Protein AF-A0A848VGX5-F1 (afdb_monomer)

Sequence (150 aa):
AAVNGGETFKSIANQVQDKMTAAGYEPVHAKHPGEVLGHRAIKTPRLPFQARLRGFDAVSLGWFKLKDGLAGRGLGRQSPLWNTQEASDHRAHDGLWLVEPHAGRGPVGAKWEEILVIENAKARWLDDMPPHVRQWSQISSGAEYRPAYE

pLDDT: mean 83.38, std 14.14, range [45.25, 97.44]

Secondary structure (DSSP, 8-state):
-TGGGT-BHHHHHHHHHHHHHHTT-B-GGGGSTT--SEEE-------SS--EETTEEHHHHHHHHHHHHHHHTT-SSS-SEESSSGGG-SB--SEEEEE--EEEETTEEEE--EEEEEETTEEEES-SS-HHHHHHHHHHTTPPP-----

Foldseek 3Di:
DCLLVQAFLLVVQVVVQVVLVVVVWHFCCCVDVQSAQKFFDDDDDPDPDFDDDPNHGPVVVVVLVVQLVCLVVVRHPQHRGRHNDPSRRGRDDAGKMWRWTKIDDPPDIDIDIFIWGADPSDIDTPDPCPPVNVQVVCVVVVHDRDPPDD

Nearest PDB structures (foldseek):
  4gwq-assembly1_G  TM=3.945E-01  e=3.876E+00  Saccharomyces cerevisiae S288C
  5sva-assembly1_M  TM=3.623E-01  e=3.876E+00  Saccharomyces cerevisiae
  2l4v-assembly1_A  TM=2.509E-01  e=4.398E+00  Ananas comosus

Solvent-accessible surface area (backbone atoms only — not comparable to full-atom values): 8544 Å² total; per-residue (Å²): 110,60,56,60,72,60,43,27,36,16,59,53,38,46,54,50,41,50,52,34,45,76,72,71,27,44,52,48,25,65,74,44,95,78,28,39,40,23,35,53,67,72,92,74,81,91,61,100,67,86,60,66,52,99,89,37,55,42,67,57,54,51,50,51,52,51,44,34,56,25,22,62,67,74,59,62,63,79,34,56,53,28,16,72,47,76,51,17,66,41,59,65,64,67,45,48,28,41,41,34,55,30,39,28,54,90,98,45,73,52,73,56,76,46,50,37,40,27,54,92,54,38,65,45,64,74,61,96,67,46,72,68,55,50,51,49,54,42,39,75,73,72,44,76,92,66,83,84,80,128

Radius of gyration: 16.8 Å; Cα contacts (8 Å, |Δi|>4): 231; chains: 1; bounding box: 47×29×42 Å

Mean predicted aligned error: 8.13 Å

Structure (mmCIF, N/CA/C/O backbone):
data_AF-A0A848VGX5-F1
#
_entry.id   AF-A0A848VGX5-F1
#
loop_
_atom_site.group_PDB
_atom_site.id
_atom_site.type_symbol
_atom_site.label_atom_id
_atom_site.label_alt_id
_atom_site.label_comp_id
_atom_site.label_asym_id
_atom_site.label_entity_id
_atom_site.label_seq_id
_atom_site.pdbx_PDB_ins_code
_atom_site.Cartn_x
_atom_site.Cartn_y
_atom_site.Cartn_z
_atom_site.occupancy
_atom_site.B_iso_or_equiv
_atom_site.auth_seq_id
_atom_site.auth_comp_id
_atom_site.auth_asym_id
_atom_site.auth_atom_id
_atom_site.pdbx_PDB_model_num
ATOM 1 N N . ALA A 1 1 ? -6.513 -8.115 -5.902 1.00 84.12 1 ALA A N 1
ATOM 2 C CA . ALA A 1 1 ? -7.370 -8.061 -7.110 1.00 84.12 1 ALA A CA 1
ATOM 3 C C . ALA A 1 1 ? -6.827 -7.085 -8.158 1.00 84.12 1 ALA A C 1
ATOM 5 O O . ALA A 1 1 ? -6.408 -7.558 -9.202 1.00 84.12 1 ALA A O 1
ATOM 6 N N . ALA A 1 2 ? -6.747 -5.779 -7.871 1.00 93.88 2 ALA A N 1
ATOM 7 C CA . ALA A 1 2 ? -6.336 -4.747 -8.837 1.00 93.88 2 ALA A CA 1
ATOM 8 C C . ALA A 1 2 ? -4.959 -4.986 -9.493 1.00 93.88 2 ALA A C 1
ATOM 10 O O . ALA A 1 2 ? -4.827 -4.947 -10.714 1.00 93.88 2 ALA A O 1
ATOM 11 N N . VAL A 1 3 ? -3.955 -5.382 -8.696 1.00 94.56 3 VAL A N 1
ATOM 12 C CA . VAL A 1 3 ? -2.637 -5.795 -9.219 1.00 94.56 3 VAL A CA 1
ATOM 13 C C . VAL A 1 3 ? -2.763 -6.921 -10.256 1.00 94.56 3 VAL A C 1
ATOM 15 O O . VAL A 1 3 ? -2.182 -6.843 -11.333 1.00 94.56 3 VAL A O 1
ATOM 18 N N . ASN A 1 4 ? -3.587 -7.936 -9.977 1.00 95.62 4 ASN A N 1
ATOM 19 C CA . ASN A 1 4 ? -3.821 -9.064 -10.890 1.00 95.62 4 ASN A CA 1
ATOM 20 C C . ASN A 1 4 ? -4.643 -8.678 -12.127 1.00 95.62 4 ASN A C 1
ATOM 22 O O . ASN A 1 4 ? -4.556 -9.377 -13.137 1.00 95.62 4 ASN A O 1
ATOM 26 N N . GLY A 1 5 ? -5.416 -7.590 -12.044 1.00 95.19 5 GLY A N 1
ATOM 27 C CA . GLY A 1 5 ? -6.088 -6.940 -13.171 1.00 95.19 5 GLY A CA 1
ATOM 28 C C . GLY A 1 5 ? -5.137 -6.124 -14.052 1.00 95.19 5 GLY A C 1
ATOM 29 O O . GLY A 1 5 ? -5.515 -5.700 -15.141 1.00 95.19 5 GLY A O 1
ATOM 30 N N . GLY A 1 6 ? -3.882 -5.950 -13.625 1.00 93.94 6 GLY A N 1
ATOM 31 C CA . GLY A 1 6 ? -2.852 -5.265 -14.394 1.00 93.94 6 GLY A CA 1
ATOM 32 C C . GLY A 1 6 ? -2.919 -3.741 -14.312 1.00 93.94 6 GLY A C 1
ATOM 33 O O . GLY A 1 6 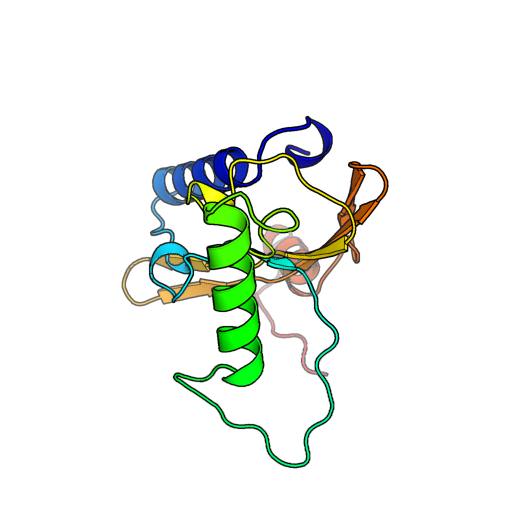? -2.367 -3.060 -15.174 1.00 93.94 6 GLY A O 1
ATOM 34 N N . GLU A 1 7 ? -3.587 -3.209 -13.297 1.00 95.81 7 GLU A N 1
ATOM 35 C CA . GLU A 1 7 ? -3.605 -1.777 -13.018 1.00 95.81 7 GLU A CA 1
ATOM 36 C C . GLU A 1 7 ? -2.213 -1.274 -12.599 1.00 95.81 7 GLU A C 1
ATOM 38 O O . GLU A 1 7 ? -1.382 -2.037 -12.091 1.00 95.81 7 GLU A O 1
ATOM 43 N N . THR A 1 8 ? -1.937 0.014 -12.828 1.00 95.88 8 THR A N 1
ATOM 44 C CA . THR A 1 8 ? -0.681 0.632 -12.382 1.00 95.88 8 THR A CA 1
ATOM 45 C C . THR A 1 8 ? -0.708 0.891 -10.881 1.00 95.88 8 THR A C 1
ATOM 47 O O . THR A 1 8 ? -1.776 1.081 -10.293 1.00 95.88 8 THR A O 1
ATOM 50 N N . PHE A 1 9 ? 0.460 0.922 -10.239 1.00 95.25 9 PHE A N 1
ATOM 51 C CA . PHE A 1 9 ? 0.539 1.233 -8.811 1.00 95.25 9 PHE A CA 1
ATOM 52 C C . PHE A 1 9 ? -0.071 2.594 -8.483 1.00 95.25 9 PHE A C 1
ATOM 54 O O . PHE A 1 9 ? -0.861 2.685 -7.543 1.00 95.25 9 PHE A O 1
ATOM 61 N N . LYS A 1 10 ? 0.192 3.608 -9.312 1.00 95.38 10 LYS A N 1
ATOM 62 C CA . LYS A 1 10 ? -0.446 4.924 -9.213 1.00 95.38 10 LYS A CA 1
ATOM 63 C C . LYS A 1 10 ? -1.974 4.848 -9.242 1.00 95.38 10 LYS A C 1
ATOM 65 O O . LYS A 1 10 ? -2.620 5.403 -8.355 1.00 95.38 10 LYS A O 1
ATOM 70 N N . SER A 1 11 ? -2.561 4.130 -10.207 1.00 97.00 11 SER A N 1
ATOM 71 C CA . SER A 1 11 ? -4.022 3.960 -10.297 1.00 97.00 11 SER A CA 1
ATOM 72 C C . SER A 1 11 ? -4.602 3.326 -9.032 1.00 97.00 11 SER A C 1
ATOM 74 O O . SER A 1 11 ? -5.592 3.811 -8.483 1.00 97.00 11 SER A O 1
ATOM 76 N N . ILE A 1 12 ? -3.959 2.270 -8.528 1.00 96.50 12 ILE A N 1
ATOM 77 C CA . ILE A 1 12 ? -4.425 1.588 -7.318 1.00 96.50 12 ILE A CA 1
ATOM 78 C C . ILE A 1 12 ? -4.294 2.507 -6.099 1.00 96.50 12 ILE A C 1
ATOM 80 O O . ILE A 1 12 ? -5.190 2.533 -5.258 1.00 96.50 12 ILE A O 1
ATOM 84 N N . ALA A 1 13 ? -3.210 3.282 -6.008 1.00 95.50 13 ALA A N 1
ATOM 85 C CA . ALA A 1 13 ? -3.010 4.226 -4.916 1.00 95.50 13 ALA A CA 1
ATOM 86 C C . ALA A 1 13 ? -4.093 5.311 -4.892 1.00 95.50 13 ALA A C 1
ATOM 88 O O . ALA A 1 13 ? -4.682 5.549 -3.838 1.00 95.50 13 ALA A O 1
ATOM 89 N N . ASN A 1 14 ? -4.427 5.883 -6.053 1.00 96.25 14 ASN A N 1
ATOM 90 C CA . ASN A 1 14 ? -5.536 6.832 -6.181 1.00 96.25 14 ASN A CA 1
ATOM 91 C C . ASN A 1 14 ? -6.857 6.208 -5.710 1.00 96.25 14 ASN A C 1
ATOM 93 O O . ASN A 1 14 ? -7.529 6.767 -4.852 1.00 96.25 14 ASN A O 1
ATOM 97 N N . GLN A 1 15 ? -7.180 4.993 -6.162 1.00 96.62 15 GLN A N 1
ATOM 98 C CA . GLN A 1 15 ? -8.411 4.313 -5.745 1.00 96.62 15 GLN A CA 1
ATOM 99 C C . GLN A 1 15 ? -8.479 4.039 -4.239 1.00 96.62 15 GLN A C 1
ATOM 101 O O . GLN A 1 15 ? -9.566 4.043 -3.658 1.00 96.62 15 GLN A O 1
ATOM 106 N N . VAL A 1 16 ? -7.346 3.756 -3.592 1.00 95.31 16 VAL A N 1
ATOM 107 C CA . VAL A 1 16 ? -7.294 3.593 -2.134 1.00 95.31 16 VAL A CA 1
ATOM 108 C C . VAL A 1 16 ? -7.578 4.924 -1.438 1.00 95.31 16 VAL A C 1
ATOM 110 O O . VAL A 1 16 ? -8.396 4.947 -0.517 1.00 95.31 16 VAL A O 1
ATOM 113 N N . GLN A 1 17 ? -6.973 6.026 -1.891 1.00 95.25 17 GLN A N 1
ATOM 114 C CA . GLN A 1 17 ? -7.240 7.361 -1.345 1.00 95.25 17 GLN A CA 1
ATOM 115 C C . GLN A 1 17 ? -8.703 7.781 -1.539 1.00 95.25 17 GLN A C 1
ATOM 117 O O . GLN A 1 17 ? -9.329 8.266 -0.593 1.00 95.25 17 GLN A O 1
ATOM 122 N N . ASP A 1 18 ? -9.277 7.514 -2.713 1.00 96.25 18 ASP A N 1
ATOM 123 C CA . ASP A 1 18 ? -10.682 7.796 -3.016 1.00 96.25 18 ASP A CA 1
ATOM 124 C C . ASP A 1 18 ? -11.617 7.018 -2.086 1.00 96.25 18 ASP A C 1
ATOM 126 O O . ASP A 1 18 ? -12.544 7.585 -1.509 1.00 96.25 18 ASP A O 1
ATOM 130 N N . LYS A 1 19 ? -11.346 5.723 -1.867 1.00 96.19 19 LYS A N 1
ATOM 131 C CA . LYS A 1 19 ? -12.127 4.885 -0.942 1.00 96.19 19 LYS A CA 1
ATOM 132 C C . LYS A 1 19 ? -12.017 5.354 0.506 1.00 96.19 19 LYS A C 1
ATOM 134 O O . LYS A 1 19 ? -13.024 5.355 1.210 1.00 96.19 19 LYS A O 1
ATOM 139 N N . MET A 1 20 ? -10.827 5.759 0.956 1.00 95.19 20 MET A N 1
ATOM 140 C CA . MET A 1 20 ? -10.648 6.330 2.297 1.00 95.19 20 MET A CA 1
ATOM 141 C C . MET A 1 20 ? -11.461 7.614 2.461 1.00 95.19 20 MET A C 1
ATOM 143 O O . MET A 1 20 ? -12.206 7.750 3.431 1.00 95.19 20 MET A O 1
ATOM 147 N N . THR A 1 21 ? -11.369 8.509 1.478 1.00 96.38 21 THR A N 1
ATOM 148 C CA . THR A 1 21 ? -12.061 9.802 1.482 1.00 96.38 21 THR A CA 1
ATOM 149 C C . THR A 1 21 ? -13.575 9.614 1.460 1.00 96.38 21 THR A C 1
ATOM 151 O O . THR A 1 21 ? -14.283 10.210 2.270 1.00 96.38 21 THR A O 1
ATOM 154 N N . ALA A 1 22 ? -14.081 8.722 0.604 1.00 97.44 22 ALA A N 1
ATOM 155 C CA . ALA A 1 22 ? -15.499 8.378 0.531 1.00 97.44 22 ALA A CA 1
ATOM 156 C C . ALA A 1 22 ? -16.035 7.773 1.842 1.00 97.44 22 ALA A C 1
ATOM 158 O O . ALA A 1 22 ? -17.200 7.964 2.181 1.00 97.44 22 ALA A O 1
ATOM 159 N N . ALA A 1 23 ? -15.184 7.082 2.606 1.00 95.75 23 ALA A N 1
ATOM 160 C CA . ALA A 1 23 ? -15.511 6.557 3.930 1.00 95.75 23 ALA A CA 1
ATOM 161 C C . ALA A 1 23 ? -15.354 7.595 5.067 1.00 95.75 23 ALA A C 1
ATOM 163 O O . ALA A 1 23 ? -15.571 7.263 6.233 1.00 95.75 23 ALA A O 1
ATOM 164 N N . GLY A 1 24 ? -15.000 8.847 4.752 1.00 96.31 24 GLY A N 1
ATOM 165 C CA . GLY A 1 24 ? -14.851 9.934 5.723 1.00 96.31 24 GLY A CA 1
ATOM 166 C C . GLY A 1 24 ? -13.515 9.938 6.472 1.00 96.31 24 GLY A C 1
ATOM 167 O O . GLY A 1 24 ? -13.431 10.511 7.561 1.00 96.31 24 GLY A O 1
ATOM 168 N N . TYR A 1 25 ? -12.486 9.297 5.913 1.00 96.19 25 TYR A N 1
ATOM 169 C CA . TYR A 1 25 ? -11.131 9.271 6.459 1.00 96.19 25 TYR A CA 1
ATOM 170 C C . TYR A 1 25 ? -10.167 10.093 5.607 1.00 96.19 25 TYR A C 1
ATOM 172 O O . TYR A 1 25 ? -10.295 10.182 4.390 1.00 96.19 25 TYR A O 1
ATOM 180 N N . GLU A 1 26 ? -9.148 10.648 6.253 1.00 94.62 26 GLU A N 1
ATOM 181 C CA . GLU A 1 26 ? -8.032 11.300 5.580 1.00 94.62 26 GLU A CA 1
ATOM 182 C C . GLU A 1 26 ? -6.948 10.268 5.206 1.00 94.62 26 GLU A C 1
ATOM 184 O O . GLU A 1 26 ? -6.518 9.511 6.084 1.00 94.62 26 GLU A O 1
ATOM 189 N N . PRO A 1 27 ? -6.449 10.228 3.956 1.00 93.00 27 PRO A N 1
ATOM 190 C CA . PRO A 1 27 ? -5.340 9.359 3.557 1.00 93.00 27 PRO A CA 1
ATOM 191 C C . PRO A 1 27 ? -3.998 9.897 4.081 1.00 93.00 27 PRO A C 1
ATOM 193 O O . PRO A 1 27 ? -3.225 10.540 3.374 1.00 93.00 27 PRO A O 1
ATOM 196 N N . VAL A 1 28 ? -3.704 9.636 5.355 1.00 89.44 28 VAL A N 1
ATOM 197 C CA . VAL A 1 28 ? -2.531 10.196 6.056 1.00 89.44 28 VAL A CA 1
ATOM 198 C C . VAL A 1 28 ? -1.201 9.736 5.451 1.00 89.44 28 VAL A C 1
ATOM 200 O O . VAL A 1 28 ? -0.214 10.464 5.541 1.00 89.44 28 VAL A O 1
ATOM 203 N N . HIS A 1 29 ? -1.165 8.586 4.776 1.00 80.50 29 HIS A N 1
ATOM 204 C CA . HIS A 1 29 ? 0.033 8.080 4.093 1.00 80.50 29 HIS A CA 1
ATOM 205 C C . HIS A 1 29 ? 0.590 9.083 3.067 1.00 80.50 29 HIS A C 1
ATOM 207 O O . HIS A 1 29 ? 1.806 9.194 2.916 1.00 80.50 29 HIS A O 1
ATOM 213 N N . ALA A 1 30 ? -0.270 9.915 2.465 1.00 77.31 30 ALA A N 1
ATOM 214 C CA . ALA A 1 30 ? 0.123 10.997 1.560 1.00 77.31 30 ALA A CA 1
ATOM 215 C C . ALA A 1 30 ? 0.884 12.152 2.247 1.00 77.31 30 ALA A C 1
ATOM 217 O O . ALA A 1 30 ? 1.461 13.001 1.582 1.00 77.31 30 ALA A O 1
ATOM 218 N N . LYS A 1 31 ? 0.914 12.214 3.583 1.00 78.56 31 LYS A N 1
ATOM 219 C CA . LYS A 1 31 ? 1.655 13.243 4.337 1.00 78.56 31 LYS A CA 1
ATOM 220 C C . LYS A 1 31 ? 3.065 12.795 4.729 1.00 78.56 31 LYS A C 1
ATOM 222 O O . LYS A 1 31 ? 3.866 13.612 5.190 1.00 78.56 31 LYS A O 1
ATOM 227 N N . HIS A 1 32 ? 3.379 11.508 4.583 1.00 65.88 32 HIS A N 1
ATOM 228 C CA . HIS A 1 32 ? 4.695 10.971 4.909 1.00 65.88 32 HIS A CA 1
ATOM 229 C C . HIS A 1 32 ? 5.708 11.258 3.790 1.00 65.88 32 HIS A C 1
ATOM 231 O O . HIS A 1 32 ? 5.333 11.355 2.621 1.00 65.88 32 HIS A O 1
ATOM 237 N N . PRO A 1 33 ? 7.013 11.371 4.105 1.00 62.75 33 PRO A N 1
ATOM 238 C CA . PRO A 1 33 ? 8.040 11.480 3.074 1.00 62.75 33 PRO A CA 1
ATOM 239 C C . PRO A 1 33 ? 7.952 10.309 2.081 1.00 62.75 33 PRO A C 1
ATOM 241 O O . PRO A 1 33 ? 8.209 9.170 2.459 1.00 62.75 33 PRO A O 1
ATOM 244 N N . GLY A 1 34 ? 7.618 10.600 0.821 1.00 60.75 34 GLY A N 1
ATOM 245 C CA . GLY A 1 34 ? 7.452 9.594 -0.237 1.00 60.75 34 GLY A CA 1
ATOM 246 C C . GLY A 1 34 ? 6.016 9.105 -0.461 1.00 60.75 34 GLY A C 1
ATOM 247 O O . GLY A 1 34 ? 5.824 8.269 -1.337 1.00 60.75 34 GLY A O 1
ATOM 248 N N . GLU A 1 35 ? 5.030 9.620 0.287 1.00 75.00 35 GLU A N 1
ATOM 249 C CA . GLU A 1 35 ? 3.586 9.374 0.082 1.00 75.00 35 GLU A CA 1
ATOM 250 C C . GLU A 1 35 ? 3.216 7.881 -0.001 1.00 75.00 35 GLU A C 1
ATOM 252 O O . GLU A 1 35 ? 2.391 7.454 -0.807 1.00 75.00 35 GLU A O 1
ATOM 257 N N . VAL A 1 36 ? 3.909 7.070 0.796 1.00 81.06 36 VAL A N 1
ATOM 258 C CA . VAL A 1 36 ? 4.068 5.634 0.566 1.00 81.06 36 VAL A CA 1
ATOM 259 C C . VAL A 1 36 ? 2.807 4.877 0.987 1.00 81.06 36 VAL A C 1
ATOM 261 O O . VAL A 1 36 ? 2.553 4.705 2.174 1.00 81.06 36 VAL A O 1
ATOM 264 N N . LEU A 1 37 ? 2.031 4.396 0.011 1.00 91.06 37 LEU A N 1
ATOM 265 C CA . LEU A 1 37 ? 1.016 3.358 0.230 1.00 91.06 37 LEU A CA 1
ATOM 266 C C . LEU A 1 37 ? 1.678 1.987 0.433 1.00 91.06 37 LEU A C 1
ATOM 268 O O . LEU A 1 37 ? 1.139 1.123 1.117 1.00 91.06 37 LEU A O 1
ATOM 272 N N . GLY A 1 38 ? 2.842 1.778 -0.176 1.00 91.50 38 GLY A N 1
ATOM 273 C CA . GLY A 1 38 ? 3.683 0.619 0.074 1.00 91.50 38 GLY A CA 1
ATOM 274 C C . GLY A 1 38 ? 5.061 0.755 -0.559 1.00 91.50 38 GLY A C 1
ATOM 275 O O . GLY A 1 38 ? 5.311 1.644 -1.371 1.00 91.50 38 GLY A O 1
ATOM 276 N N . HIS A 1 39 ? 5.980 -0.134 -0.210 1.00 92.06 39 HIS A N 1
ATOM 277 C CA . HIS A 1 39 ? 7.318 -0.127 -0.791 1.00 92.06 39 HIS A CA 1
ATOM 278 C C . HIS A 1 39 ? 7.885 -1.531 -0.938 1.00 92.06 39 HIS A C 1
ATOM 280 O O . HIS A 1 39 ? 7.501 -2.477 -0.250 1.00 92.06 39 HIS A O 1
ATOM 286 N N . ARG A 1 40 ? 8.854 -1.680 -1.839 1.00 90.62 40 ARG A N 1
ATOM 287 C CA . ARG A 1 40 ? 9.543 -2.955 -2.018 1.00 90.62 40 ARG A CA 1
ATOM 288 C C . ARG A 1 40 ? 10.375 -3.287 -0.778 1.00 90.62 40 ARG A C 1
ATOM 290 O O . ARG A 1 40 ? 11.130 -2.446 -0.281 1.00 90.62 40 ARG A O 1
ATOM 297 N N . ALA A 1 41 ? 10.300 -4.535 -0.325 1.00 88.12 41 ALA A N 1
ATOM 298 C CA . ALA A 1 41 ? 11.207 -5.063 0.681 1.00 88.12 41 ALA A CA 1
ATOM 299 C C . ALA A 1 41 ? 12.623 -5.124 0.103 1.00 88.12 41 ALA A C 1
ATOM 301 O O . ALA A 1 41 ? 12.856 -5.674 -0.980 1.00 88.12 41 ALA A O 1
ATOM 302 N N . ILE A 1 42 ? 13.584 -4.574 0.838 1.00 80.75 42 ILE A N 1
ATOM 303 C CA . ILE A 1 42 ? 14.996 -4.616 0.473 1.00 80.75 42 ILE A CA 1
ATOM 304 C C . ILE A 1 42 ? 15.797 -5.225 1.613 1.00 80.75 42 ILE A C 1
ATOM 306 O O . ILE A 1 42 ? 15.546 -4.963 2.787 1.00 80.75 42 ILE A O 1
ATOM 310 N N . LYS A 1 43 ? 16.799 -6.029 1.262 1.00 75.06 43 LYS A N 1
ATOM 311 C CA . LYS A 1 43 ? 17.794 -6.472 2.231 1.00 75.06 43 LYS A CA 1
ATOM 312 C C . LYS A 1 43 ? 18.764 -5.321 2.464 1.00 75.06 43 LYS A C 1
ATOM 314 O O . LYS A 1 43 ? 19.506 -4.951 1.556 1.00 75.06 43 LYS A O 1
ATOM 319 N N . THR A 1 44 ? 18.754 -4.761 3.664 1.00 68.31 44 THR A N 1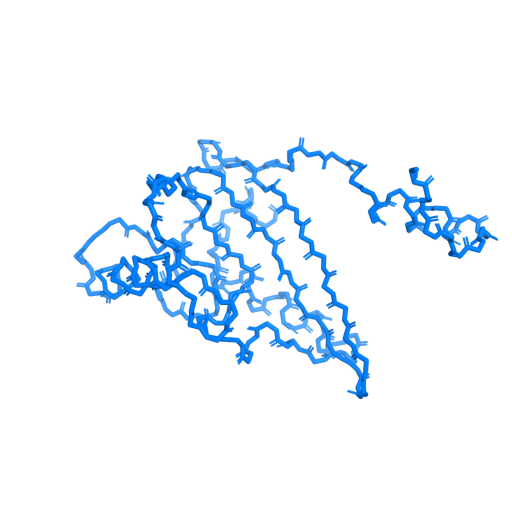
ATOM 320 C CA . THR A 1 44 ? 19.725 -3.745 4.065 1.00 68.31 44 THR A CA 1
ATOM 321 C C . THR A 1 44 ? 21.009 -4.414 4.573 1.00 68.31 44 THR A C 1
ATOM 323 O O . THR A 1 44 ? 20.961 -5.508 5.151 1.00 68.31 44 THR A O 1
ATOM 326 N N . PRO A 1 45 ? 22.188 -3.816 4.333 1.00 70.06 45 PRO A N 1
ATOM 327 C CA . PRO A 1 45 ? 23.424 -4.291 4.941 1.00 70.06 45 PRO A CA 1
ATOM 328 C C . PRO A 1 45 ? 23.370 -4.103 6.465 1.00 70.0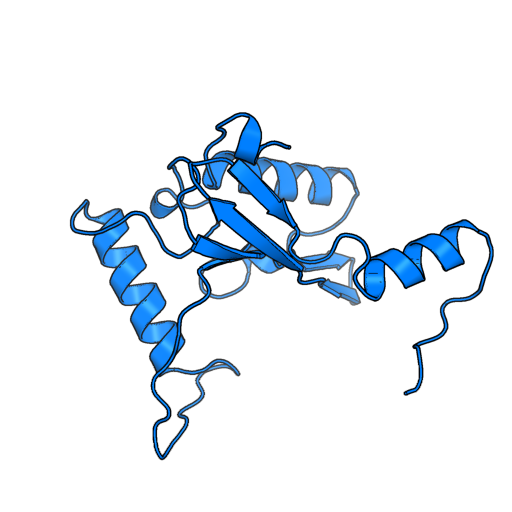6 45 PRO A C 1
ATOM 330 O O . PRO A 1 45 ? 22.879 -3.089 6.960 1.00 70.06 45 PRO A O 1
ATOM 333 N N . ARG A 1 46 ? 23.903 -5.068 7.225 1.00 69.31 46 ARG A N 1
ATOM 334 C CA . ARG A 1 46 ? 24.082 -4.930 8.680 1.00 69.31 46 ARG A CA 1
ATOM 335 C C . ARG A 1 46 ? 25.295 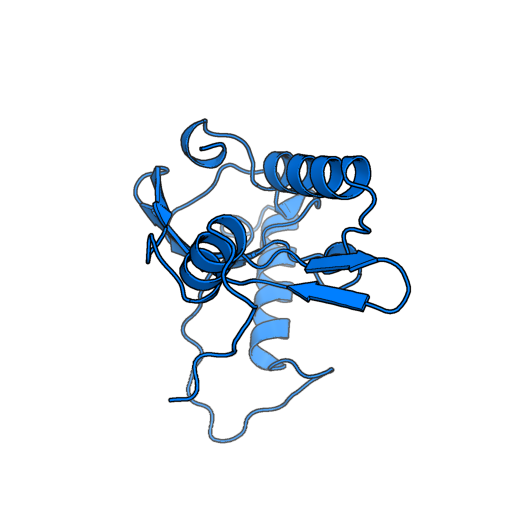-4.043 8.952 1.00 69.31 46 ARG A C 1
ATOM 337 O O . ARG A 1 46 ? 26.417 -4.532 9.017 1.00 69.31 46 ARG A O 1
ATOM 344 N N . LEU A 1 47 ? 25.063 -2.739 9.052 1.00 70.75 47 LEU A N 1
ATOM 345 C CA . LEU A 1 47 ? 26.098 -1.765 9.391 1.00 70.75 47 LEU A CA 1
ATOM 346 C C . LEU A 1 47 ? 26.329 -1.723 10.914 1.00 70.75 47 LEU A C 1
ATOM 348 O O . LEU A 1 47 ? 25.380 -1.931 11.671 1.00 70.75 47 LEU A O 1
ATOM 352 N N . PRO A 1 48 ? 27.558 -1.422 11.381 1.00 70.50 48 PRO A N 1
ATOM 353 C CA . PRO A 1 48 ? 27.877 -1.331 12.811 1.00 70.50 48 PRO A CA 1
ATOM 354 C C . PRO A 1 48 ? 27.202 -0.137 13.509 1.00 70.50 48 PRO A C 1
ATOM 356 O O . PRO A 1 48 ? 27.193 -0.062 14.733 1.00 70.50 48 PRO A O 1
ATOM 359 N N . PHE A 1 49 ? 26.624 0.788 12.739 1.00 67.25 49 PHE A N 1
ATOM 360 C CA . PHE A 1 49 ? 25.861 1.928 13.227 1.00 67.25 49 PHE A CA 1
ATOM 361 C C . PHE A 1 49 ? 24.616 2.137 12.356 1.00 67.25 49 PHE A C 1
ATOM 363 O O . PHE A 1 49 ? 24.699 2.076 11.128 1.00 67.25 49 PHE A O 1
ATOM 370 N N . GLN A 1 50 ? 23.470 2.403 12.987 1.00 60.84 50 GLN A N 1
ATOM 371 C CA . GLN A 1 50 ? 22.201 2.692 12.314 1.00 60.84 50 GLN A CA 1
ATOM 372 C C . GLN A 1 50 ? 21.836 4.165 12.513 1.00 60.84 50 GLN A C 1
ATOM 374 O O . GLN A 1 50 ? 21.252 4.546 13.528 1.00 60.84 50 GLN A O 1
ATOM 379 N N . ALA A 1 51 ? 22.182 5.009 11.542 1.00 61.66 51 ALA A N 1
ATOM 380 C CA . ALA A 1 51 ? 21.762 6.405 11.550 1.00 61.66 51 ALA A CA 1
ATOM 381 C C . ALA A 1 51 ? 20.254 6.494 11.264 1.00 61.66 51 ALA A C 1
ATOM 383 O O . ALA A 1 51 ? 19.785 6.006 10.234 1.00 61.66 51 ALA A O 1
ATOM 384 N N . ARG A 1 52 ? 19.489 7.133 12.155 1.00 64.19 52 ARG A N 1
ATOM 385 C CA . ARG A 1 52 ? 18.050 7.372 11.969 1.00 64.19 52 ARG A CA 1
ATOM 386 C C . ARG A 1 52 ? 17.785 8.842 11.650 1.00 64.19 52 ARG A C 1
ATOM 388 O O . ARG A 1 52 ? 18.317 9.722 12.317 1.00 64.19 52 ARG A O 1
ATOM 395 N N . LEU A 1 53 ? 16.924 9.110 10.672 1.00 52.62 53 LEU A N 1
ATOM 396 C CA . LEU A 1 53 ? 16.446 10.446 10.319 1.00 52.62 53 LEU A CA 1
ATOM 397 C C . LEU A 1 53 ? 14.914 10.448 10.341 1.00 52.62 53 LEU A C 1
ATOM 399 O O . LEU A 1 53 ? 14.282 9.657 9.647 1.00 52.62 53 LEU A O 1
ATOM 403 N N . ARG A 1 54 ? 14.308 11.331 11.149 1.00 56.34 54 ARG A N 1
ATOM 404 C CA . ARG A 1 54 ? 12.842 11.408 11.350 1.00 56.34 54 ARG A CA 1
ATOM 405 C C . ARG A 1 54 ? 12.189 10.065 11.735 1.00 56.34 54 ARG A C 1
ATOM 407 O O . ARG A 1 54 ? 11.064 9.792 11.342 1.00 56.34 54 ARG A O 1
ATOM 414 N N . GLY A 1 55 ? 12.904 9.227 12.489 1.00 53.97 55 GLY A N 1
ATOM 415 C CA . GLY A 1 55 ? 12.422 7.912 12.937 1.00 53.97 55 GLY A CA 1
ATOM 416 C C . GLY A 1 55 ? 12.672 6.752 11.965 1.00 53.97 55 GLY A C 1
ATOM 417 O O . GLY A 1 55 ? 12.472 5.606 12.351 1.00 53.97 55 GLY A O 1
ATOM 418 N N . PHE A 1 56 ? 13.176 7.020 10.758 1.00 53.53 56 PHE A N 1
ATOM 419 C CA . PHE A 1 56 ? 13.465 6.010 9.735 1.00 53.53 56 PHE A CA 1
ATOM 420 C C . PHE A 1 56 ? 14.970 5.805 9.551 1.00 53.53 56 PHE A C 1
ATOM 422 O O . PHE A 1 56 ? 15.764 6.706 9.817 1.00 53.53 56 PHE A O 1
ATOM 429 N N . ASP A 1 57 ? 15.374 4.632 9.067 1.00 57.53 57 ASP A N 1
ATOM 430 C CA . ASP A 1 57 ? 16.765 4.345 8.708 1.00 57.53 57 ASP A CA 1
ATOM 431 C C . ASP A 1 57 ? 17.224 5.261 7.553 1.00 57.53 57 ASP A C 1
ATOM 433 O O . ASP A 1 57 ? 16.6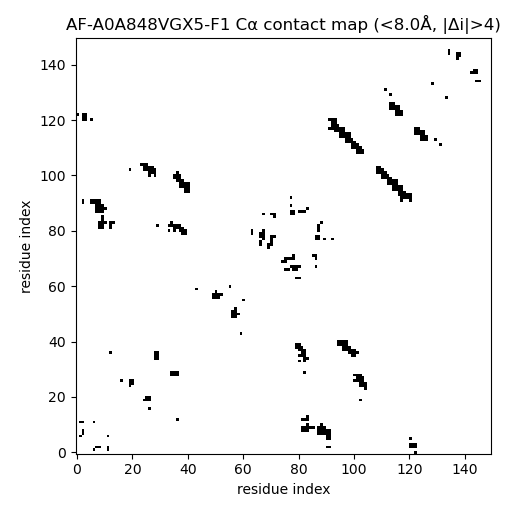57 5.253 6.456 1.00 57.53 57 ASP A O 1
ATOM 437 N N . ALA A 1 58 ? 18.235 6.096 7.810 1.00 60.88 58 ALA A N 1
ATOM 438 C CA . ALA A 1 58 ? 18.677 7.139 6.883 1.00 60.88 58 ALA A CA 1
ATOM 439 C C . ALA A 1 58 ? 19.311 6.564 5.603 1.00 60.88 58 ALA A C 1
ATOM 441 O O . ALA A 1 58 ? 19.222 7.181 4.540 1.00 60.88 58 ALA A O 1
ATOM 442 N N . VAL A 1 59 ? 19.907 5.370 5.690 1.00 61.34 59 VAL A N 1
ATOM 443 C CA . VAL A 1 59 ? 20.503 4.658 4.548 1.00 61.34 59 VAL A CA 1
ATOM 444 C C . VAL A 1 59 ? 19.402 4.143 3.622 1.00 61.34 59 VAL A C 1
ATOM 446 O O . VAL A 1 59 ? 19.470 4.327 2.407 1.00 61.34 59 VAL A O 1
ATOM 449 N N . SER A 1 60 ? 18.349 3.572 4.199 1.00 61.38 60 SER A N 1
ATOM 450 C CA . SER A 1 60 ? 17.174 3.082 3.481 1.00 61.38 60 SER A CA 1
ATOM 451 C C . SER A 1 60 ? 16.430 4.233 2.804 1.00 61.38 60 SER A C 1
ATOM 453 O O . SER A 1 60 ? 16.168 4.165 1.605 1.00 61.38 60 SER A O 1
ATOM 455 N N . LEU A 1 61 ? 16.184 5.339 3.519 1.00 63.91 61 LEU A N 1
ATOM 456 C CA . LEU A 1 61 ? 15.594 6.555 2.942 1.00 63.91 61 LEU A CA 1
ATOM 457 C C . LEU A 1 61 ? 16.411 7.102 1.762 1.00 63.91 61 LEU A C 1
ATOM 459 O O . LEU A 1 61 ? 15.839 7.480 0.739 1.00 63.91 61 LEU A O 1
ATOM 463 N N . GLY A 1 62 ? 17.740 7.149 1.893 1.00 61.19 62 GLY A N 1
ATOM 464 C CA . GLY A 1 62 ? 18.634 7.597 0.824 1.00 61.19 62 GLY A CA 1
ATOM 465 C C . GLY A 1 62 ? 18.572 6.691 -0.406 1.00 61.19 62 GLY A C 1
ATOM 466 O O . GLY A 1 62 ? 18.477 7.181 -1.530 1.00 61.19 62 GLY A O 1
ATOM 467 N N . TRP A 1 63 ? 18.552 5.374 -0.199 1.00 66.94 63 TRP A N 1
ATOM 468 C CA . TRP A 1 63 ? 18.430 4.389 -1.272 1.00 66.94 63 TRP A CA 1
ATOM 469 C C . TRP A 1 63 ? 17.094 4.481 -2.015 1.00 66.94 63 TRP A C 1
ATOM 471 O O . TRP A 1 63 ? 17.084 4.470 -3.247 1.00 66.94 63 TRP A O 1
ATOM 481 N N . PHE A 1 64 ? 15.978 4.605 -1.286 1.00 67.06 64 PHE A N 1
ATOM 482 C CA . PHE A 1 64 ? 14.655 4.775 -1.888 1.00 67.06 64 PHE A CA 1
ATOM 483 C C . PHE A 1 64 ? 14.592 6.048 -2.727 1.00 67.06 64 PHE A C 1
ATOM 485 O O . PHE A 1 64 ? 14.226 5.975 -3.895 1.00 67.06 64 PHE A O 1
ATOM 492 N N . LYS A 1 65 ? 15.048 7.186 -2.186 1.00 67.62 65 LYS A N 1
ATOM 493 C CA . LYS A 1 65 ? 15.085 8.457 -2.924 1.00 67.62 65 LYS A CA 1
ATOM 494 C C . LYS A 1 65 ? 15.970 8.400 -4.165 1.00 67.62 65 LYS A C 1
ATOM 496 O O . LYS A 1 65 ? 15.591 8.926 -5.206 1.00 67.62 65 LYS A O 1
ATOM 501 N N . LEU A 1 66 ? 17.140 7.767 -4.069 1.00 67.44 66 LEU A N 1
ATOM 502 C CA . LEU A 1 66 ? 18.042 7.618 -5.208 1.00 67.44 66 LEU A CA 1
ATOM 503 C C . LEU A 1 66 ? 17.395 6.776 -6.311 1.00 67.44 66 LEU A C 1
ATOM 505 O O . LEU A 1 66 ? 17.410 7.178 -7.470 1.00 67.44 66 LEU A O 1
ATOM 509 N N . LYS A 1 67 ? 16.817 5.622 -5.961 1.00 65.31 67 LYS A N 1
ATOM 510 C CA . LYS A 1 67 ? 16.170 4.745 -6.942 1.00 65.31 67 LYS A CA 1
ATOM 511 C C . LYS A 1 67 ? 14.918 5.354 -7.551 1.00 65.31 67 LYS A C 1
ATOM 513 O O . LYS A 1 67 ? 14.728 5.210 -8.751 1.00 65.31 67 LYS A O 1
ATOM 518 N N . ASP A 1 68 ? 14.104 6.025 -6.750 1.00 62.75 68 ASP A N 1
ATOM 519 C CA . ASP A 1 68 ? 12.906 6.710 -7.225 1.00 62.75 68 ASP A CA 1
ATOM 520 C C . ASP A 1 68 ? 13.270 7.868 -8.168 1.00 62.75 68 ASP A C 1
ATOM 522 O O . ASP A 1 68 ? 12.745 7.962 -9.274 1.00 62.75 68 ASP A O 1
ATOM 526 N N . GLY A 1 69 ? 14.286 8.667 -7.819 1.00 59.91 69 GLY A N 1
ATOM 527 C CA . GLY A 1 69 ? 14.801 9.724 -8.695 1.00 59.91 69 GLY A CA 1
ATOM 528 C C . GLY A 1 69 ? 15.430 9.204 -9.993 1.00 59.91 69 GLY A C 1
ATOM 529 O O . GLY A 1 69 ? 15.339 9.856 -11.031 1.00 59.91 69 GLY A O 1
ATOM 530 N N . LEU A 1 70 ? 16.053 8.025 -9.956 1.00 66.00 70 LEU A N 1
ATOM 531 C CA . LEU A 1 70 ? 16.572 7.331 -11.135 1.00 66.00 70 LEU A CA 1
ATOM 532 C C . LEU A 1 70 ? 15.434 6.806 -12.029 1.00 66.00 70 LEU A C 1
ATOM 534 O O . LEU A 1 70 ? 15.443 7.053 -13.236 1.00 66.00 70 LEU A O 1
ATOM 538 N N . ALA A 1 71 ? 14.417 6.169 -11.440 1.00 63.81 71 ALA A N 1
ATOM 539 C CA . ALA A 1 71 ? 13.226 5.691 -12.144 1.00 63.81 71 ALA A CA 1
ATOM 540 C C . ALA A 1 71 ? 12.440 6.841 -12.797 1.00 63.81 71 ALA A C 1
ATOM 542 O O . ALA A 1 71 ? 12.132 6.773 -13.984 1.00 63.81 71 ALA A O 1
ATOM 543 N N . GLY A 1 72 ? 12.203 7.938 -12.068 1.00 58.94 72 GLY A N 1
ATOM 544 C CA . GLY A 1 72 ? 11.508 9.125 -12.579 1.00 58.94 72 GLY A CA 1
ATOM 545 C C . GLY A 1 72 ? 12.253 9.861 -13.700 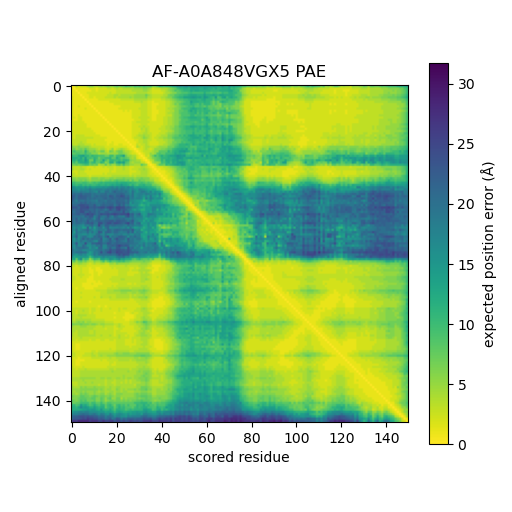1.00 58.94 72 GLY A C 1
ATOM 546 O O . GLY A 1 72 ? 11.646 10.614 -14.454 1.00 58.94 72 GLY A O 1
ATOM 547 N N . ARG A 1 73 ? 13.563 9.624 -13.858 1.00 64.56 73 ARG A N 1
ATOM 548 C CA . ARG A 1 73 ? 14.374 10.124 -14.985 1.00 64.56 73 ARG A CA 1
ATOM 549 C C . ARG A 1 73 ? 14.474 9.129 -16.147 1.00 64.56 73 ARG A C 1
ATOM 551 O O . ARG A 1 73 ? 15.254 9.357 -17.067 1.00 64.56 73 ARG A O 1
ATOM 558 N N . GLY A 1 74 ? 13.748 8.010 -16.089 1.00 58.56 74 GLY A N 1
ATOM 559 C CA . GLY A 1 74 ? 13.837 6.921 -17.067 1.00 58.56 74 GLY A CA 1
ATOM 560 C C . GLY A 1 74 ? 15.166 6.154 -17.030 1.00 58.56 74 GLY A C 1
ATOM 561 O O . GLY A 1 74 ? 15.441 5.349 -17.914 1.00 58.56 74 GLY A O 1
ATOM 562 N N . LEU A 1 75 ? 16.001 6.389 -16.014 1.00 50.62 75 LEU A N 1
ATOM 563 C CA . LEU A 1 75 ? 17.335 5.816 -15.853 1.00 50.62 75 LEU A CA 1
ATOM 564 C C . LEU A 1 75 ? 17.333 4.832 -14.681 1.00 50.62 75 LEU A C 1
ATOM 566 O O . LEU A 1 75 ? 17.917 5.099 -13.640 1.00 50.62 75 LEU A O 1
ATOM 570 N N . GLY A 1 76 ? 16.677 3.681 -14.814 1.00 56.94 76 GLY A N 1
ATOM 571 C CA . GLY A 1 76 ? 16.651 2.684 -13.743 1.00 56.94 76 GLY A CA 1
ATOM 572 C C . GLY A 1 76 ? 15.572 1.622 -13.911 1.00 56.94 76 GLY A C 1
ATOM 573 O O . GLY A 1 76 ? 14.817 1.620 -14.878 1.00 56.94 76 GLY A O 1
ATOM 574 N N . ARG A 1 77 ? 15.495 0.696 -12.948 1.00 64.75 77 ARG A N 1
ATOM 575 C CA . ARG A 1 77 ? 14.318 -0.178 -12.801 1.00 64.75 77 ARG A CA 1
ATOM 576 C C . ARG A 1 77 ? 13.130 0.671 -12.322 1.00 64.75 77 ARG A C 1
ATOM 578 O O . ARG A 1 77 ? 13.348 1.723 -11.732 1.00 64.75 77 ARG A O 1
ATOM 585 N N . GLN A 1 78 ? 11.913 0.184 -12.550 1.00 77.62 78 GLN A N 1
ATOM 586 C CA . GLN A 1 78 ? 10.661 0.747 -12.021 1.00 77.62 78 GLN A CA 1
ATOM 587 C C . GLN A 1 78 ? 10.754 1.108 -10.524 1.00 77.62 78 GLN A C 1
ATOM 589 O O . GLN A 1 78 ? 11.552 0.499 -9.794 1.00 77.62 78 GLN A O 1
ATOM 594 N N . SER A 1 79 ? 9.986 2.119 -10.093 1.00 80.94 79 SER A N 1
ATOM 595 C CA . SER A 1 79 ? 10.119 2.710 -8.759 1.00 80.94 79 SER A CA 1
ATOM 596 C C . SER A 1 79 ? 9.952 1.651 -7.66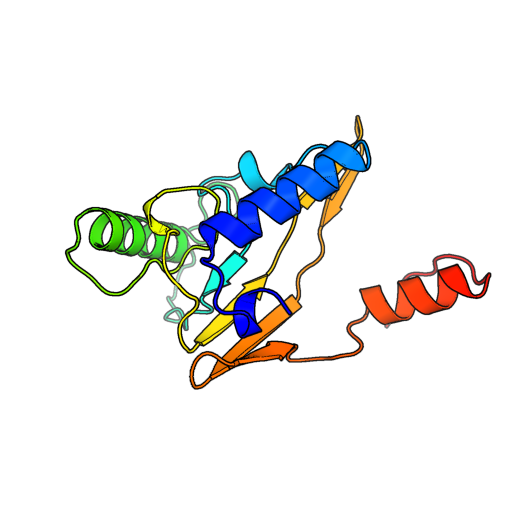2 1.00 80.94 79 SER A C 1
ATOM 598 O O . SER A 1 79 ? 9.083 0.783 -7.752 1.00 80.94 79 SER A O 1
ATOM 600 N N . PRO A 1 80 ? 10.789 1.675 -6.607 1.00 85.25 80 PRO A N 1
ATOM 601 C CA . PRO A 1 80 ? 10.596 0.815 -5.444 1.00 85.25 80 PRO A CA 1
ATOM 602 C C . PRO A 1 80 ? 9.493 1.323 -4.501 1.00 85.25 80 PRO A C 1
ATOM 604 O O . PRO A 1 80 ? 9.256 0.677 -3.478 1.00 85.25 80 PRO A O 1
ATOM 607 N N . LEU A 1 81 ? 8.888 2.477 -4.796 1.00 89.50 81 LEU A N 1
ATOM 608 C CA . LEU A 1 81 ? 7.795 3.073 -4.040 1.00 89.50 81 LEU A CA 1
ATOM 609 C C . LEU A 1 81 ? 6.467 2.814 -4.749 1.00 89.50 81 LEU A C 1
ATOM 611 O O . LEU A 1 81 ? 6.402 2.719 -5.971 1.00 89.50 81 LEU A O 1
ATOM 615 N N . TRP A 1 82 ? 5.410 2.707 -3.956 1.00 92.38 82 TRP A N 1
ATOM 616 C CA . TRP A 1 82 ? 4.035 2.636 -4.415 1.00 92.38 82 TRP A CA 1
ATOM 617 C C . TRP A 1 82 ? 3.280 3.813 -3.809 1.00 92.38 82 TRP A C 1
ATOM 619 O O . TRP A 1 82 ? 3.001 3.843 -2.610 1.00 92.38 82 TRP A O 1
ATOM 629 N N . ASN A 1 83 ? 2.972 4.797 -4.647 1.00 92.56 83 ASN A N 1
ATOM 630 C CA . ASN A 1 83 ? 2.261 6.018 -4.277 1.00 92.56 83 ASN A CA 1
ATOM 631 C C . ASN A 1 83 ? 1.485 6.586 -5.481 1.00 92.56 83 ASN A C 1
ATOM 633 O O . ASN A 1 83 ? 1.375 5.940 -6.523 1.00 92.56 83 ASN A O 1
ATOM 637 N N . THR A 1 84 ? 0.936 7.792 -5.341 1.00 92.50 84 THR A N 1
ATOM 638 C CA . THR A 1 84 ? 0.163 8.500 -6.379 1.00 92.50 84 THR A CA 1
ATOM 639 C C . THR A 1 84 ? 1.025 9.294 -7.368 1.00 92.50 84 THR A C 1
ATOM 641 O O . THR A 1 84 ? 0.495 9.965 -8.256 1.00 92.50 84 THR A O 1
ATOM 644 N N . GLN A 1 85 ? 2.353 9.234 -7.244 1.00 89.62 85 GLN A N 1
ATOM 645 C CA . GLN A 1 85 ? 3.277 10.005 -8.074 1.00 89.62 85 GLN A CA 1
ATOM 646 C C . GLN A 1 85 ? 3.552 9.314 -9.412 1.00 89.62 85 GLN A C 1
ATOM 648 O O . GLN A 1 85 ? 3.370 8.108 -9.568 1.00 89.62 85 GLN A O 1
ATOM 653 N N . GLU A 1 86 ? 4.041 10.087 -10.383 1.00 89.31 86 GLU A N 1
ATOM 654 C CA . GLU A 1 86 ? 4.318 9.613 -11.746 1.00 89.31 86 GLU A CA 1
ATOM 655 C C . GLU A 1 86 ? 5.324 8.459 -11.794 1.00 89.31 86 GLU A C 1
ATOM 657 O O . GLU A 1 86 ? 5.190 7.547 -12.602 1.00 89.31 86 GLU A O 1
ATOM 662 N N . ALA A 1 87 ? 6.299 8.445 -10.881 1.00 87.00 87 ALA A N 1
ATOM 663 C CA . ALA A 1 87 ? 7.271 7.360 -10.786 1.00 87.00 87 ALA A CA 1
ATOM 664 C C . ALA A 1 87 ? 6.625 5.995 -10.470 1.00 87.00 87 ALA A C 1
ATOM 666 O O . ALA A 1 87 ? 7.223 4.971 -10.791 1.00 87.00 87 ALA A O 1
ATOM 667 N N . SER A 1 88 ? 5.412 5.985 -9.899 1.00 91.69 88 SER A N 1
ATOM 668 C CA . SER A 1 88 ? 4.593 4.791 -9.649 1.00 91.69 88 SER A CA 1
ATOM 669 C C . SER A 1 88 ? 3.621 4.471 -10.797 1.00 91.69 88 SER A C 1
ATOM 671 O O . SER A 1 88 ? 2.827 3.532 -10.676 1.00 91.69 88 SER A O 1
ATOM 673 N N . ASP A 1 89 ? 3.623 5.221 -11.909 1.00 93.38 89 ASP A N 1
ATOM 674 C CA . ASP A 1 89 ? 2.724 4.972 -13.047 1.00 93.38 89 ASP A CA 1
ATOM 675 C C . ASP A 1 89 ? 3.231 3.848 -13.958 1.00 93.38 89 ASP A C 1
ATOM 677 O O . ASP A 1 89 ? 3.493 3.984 -15.151 1.00 93.38 89 ASP A O 1
ATOM 681 N N . HIS A 1 90 ? 3.414 2.686 -13.349 1.00 92.12 90 HIS A N 1
ATOM 682 C CA . HIS A 1 90 ? 3.768 1.459 -14.028 1.00 92.12 90 HIS A CA 1
ATOM 683 C C . HIS A 1 90 ? 3.014 0.292 -13.403 1.00 92.12 90 HIS A C 1
ATOM 685 O O . HIS A 1 90 ? 2.535 0.345 -12.267 1.00 92.12 90 HIS A O 1
ATOM 691 N N . ARG A 1 91 ? 2.909 -0.799 -14.161 1.00 93.25 91 ARG A N 1
ATOM 692 C CA . ARG A 1 91 ? 2.361 -2.058 -13.651 1.00 93.25 91 ARG A CA 1
ATOM 693 C C . ARG A 1 91 ? 3.225 -2.588 -12.515 1.00 93.25 91 ARG A C 1
ATOM 695 O O . ARG A 1 91 ? 4.431 -2.330 -12.458 1.00 93.25 91 ARG A O 1
ATOM 702 N N . ALA A 1 92 ? 2.595 -3.363 -11.644 1.00 90.50 92 ALA A N 1
ATOM 703 C CA . ALA A 1 92 ? 3.306 -4.056 -10.592 1.00 90.50 92 ALA A CA 1
ATOM 704 C C . ALA A 1 92 ? 4.376 -4.990 -11.167 1.00 90.50 92 ALA A C 1
ATOM 706 O O . ALA A 1 92 ? 4.183 -5.616 -12.212 1.00 90.50 92 ALA A O 1
ATOM 707 N N . HIS A 1 93 ? 5.490 -5.101 -10.454 1.00 90.12 93 HIS A N 1
ATOM 708 C CA . HIS A 1 93 ? 6.596 -5.962 -10.840 1.00 90.12 93 HIS A CA 1
ATOM 709 C C . HIS A 1 93 ? 7.052 -6.841 -9.685 1.00 90.12 93 HIS A C 1
ATOM 711 O O . HIS A 1 93 ? 6.836 -6.534 -8.507 1.00 90.12 93 HIS A O 1
ATOM 717 N N . ASP A 1 94 ? 7.767 -7.897 -10.051 1.00 93.38 94 ASP A N 1
ATOM 718 C CA . ASP A 1 94 ? 8.155 -8.955 -9.136 1.00 93.38 94 ASP A CA 1
ATOM 719 C C . ASP A 1 94 ? 8.954 -8.454 -7.927 1.00 93.38 94 ASP A C 1
ATOM 721 O O . ASP A 1 94 ? 9.847 -7.590 -8.028 1.00 93.38 94 ASP A O 1
ATOM 725 N N . GLY A 1 95 ? 8.632 -9.034 -6.772 1.00 92.81 95 GLY A N 1
ATOM 726 C CA . GLY A 1 95 ? 9.233 -8.725 -5.484 1.00 92.81 95 GLY A CA 1
ATOM 727 C C . GLY A 1 95 ? 8.284 -8.924 -4.305 1.00 92.81 95 GLY A C 1
ATOM 728 O O . GLY A 1 95 ? 7.096 -9.195 -4.460 1.00 92.81 95 GLY A O 1
ATOM 729 N N . LEU A 1 96 ? 8.844 -8.747 -3.111 1.00 94.56 96 LEU A N 1
ATOM 730 C CA . LEU A 1 96 ? 8.084 -8.591 -1.877 1.00 94.56 96 LEU A CA 1
ATOM 731 C C . LEU A 1 96 ? 7.787 -7.109 -1.672 1.00 94.56 96 LEU A C 1
ATOM 733 O O . LEU A 1 96 ? 8.690 -6.279 -1.811 1.00 94.56 96 LEU A O 1
ATOM 737 N N . TRP A 1 97 ? 6.549 -6.795 -1.327 1.00 95.00 97 TRP A N 1
ATOM 738 C CA . TRP A 1 97 ? 6.059 -5.438 -1.127 1.00 95.00 97 TRP A CA 1
ATOM 739 C C . TRP A 1 97 ? 5.401 -5.331 0.239 1.00 95.00 97 TRP A C 1
ATOM 741 O O . TRP A 1 97 ? 4.560 -6.155 0.573 1.00 95.00 97 TRP A O 1
ATOM 751 N N . LEU A 1 98 ? 5.787 -4.330 1.019 1.00 94.12 98 LEU A N 1
ATOM 752 C CA . LEU A 1 98 ? 5.145 -3.991 2.280 1.00 94.12 98 LEU A CA 1
ATOM 753 C C . LEU A 1 98 ? 4.071 -2.960 1.947 1.00 94.12 98 LEU A C 1
ATOM 755 O O . LEU A 1 98 ? 4.398 -1.864 1.496 1.00 94.12 98 LEU A O 1
ATOM 759 N N . VAL A 1 99 ? 2.806 -3.350 2.061 1.00 95.00 99 VAL A N 1
ATOM 760 C CA . VAL A 1 99 ? 1.642 -2.504 1.777 1.00 95.00 99 VAL A CA 1
ATOM 761 C C . VAL A 1 99 ? 1.133 -1.974 3.105 1.00 95.00 99 VAL A C 1
ATOM 763 O O . VAL A 1 99 ? 0.785 -2.758 3.982 1.00 95.00 99 VAL A O 1
ATOM 766 N N . GLU A 1 100 ? 1.123 -0.655 3.261 1.00 92.69 100 GLU A N 1
ATOM 767 C CA . GLU A 1 100 ? 0.966 0.009 4.551 1.00 92.69 100 GLU A CA 1
ATOM 768 C C . GLU A 1 100 ? 0.063 1.257 4.507 1.00 92.69 100 GLU A C 1
ATOM 770 O O . GLU A 1 100 ? 0.513 2.372 4.758 1.00 92.69 100 GLU A O 1
ATOM 775 N N . PRO A 1 101 ? -1.235 1.122 4.203 1.00 92.06 101 PRO A N 1
ATOM 776 C CA . PRO A 1 101 ? -2.139 2.265 4.196 1.00 92.06 101 PRO A CA 1
ATOM 777 C C . PRO A 1 101 ? -2.317 2.883 5.592 1.00 92.06 101 PRO A C 1
ATOM 779 O O . PRO A 1 101 ? -2.635 2.198 6.569 1.00 92.06 101 PRO A O 1
ATOM 782 N N . HIS A 1 102 ? -2.229 4.214 5.657 1.00 92.69 102 HIS A N 1
ATOM 783 C CA . HIS A 1 102 ? -2.584 5.007 6.841 1.00 92.69 102 HIS A CA 1
ATOM 784 C C . HIS A 1 102 ? -3.855 5.816 6.590 1.00 92.69 102 HIS A C 1
ATOM 786 O O . HIS A 1 102 ? -3.958 6.513 5.574 1.00 92.69 102 HIS A O 1
ATOM 792 N N . ALA A 1 103 ? -4.778 5.765 7.548 1.00 92.88 103 ALA A N 1
ATOM 793 C CA . ALA A 1 103 ? -6.025 6.520 7.562 1.00 92.88 103 ALA A CA 1
ATOM 794 C C . ALA A 1 103 ? -6.136 7.354 8.847 1.00 92.88 103 ALA A C 1
ATOM 796 O O . ALA A 1 103 ? -5.781 6.892 9.931 1.00 92.88 103 ALA A O 1
ATOM 797 N N . GLY A 1 104 ? -6.644 8.579 8.737 1.00 94.38 104 GLY A N 1
ATOM 798 C CA . GLY A 1 104 ? -6.844 9.508 9.850 1.00 94.38 104 GLY A CA 1
ATOM 799 C C . GLY A 1 104 ? -8.300 9.934 9.999 1.00 94.38 104 GLY A C 1
ATOM 800 O O . GLY A 1 104 ? -9.029 10.042 9.016 1.00 94.38 104 GLY A O 1
ATOM 801 N N . ARG A 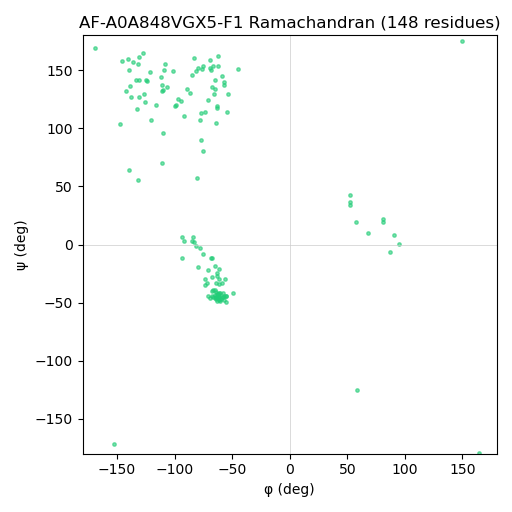1 105 ? -8.728 10.203 11.234 1.00 94.94 105 ARG A N 1
ATOM 802 C CA . ARG A 1 105 ? -10.021 10.822 11.551 1.00 94.94 105 ARG A CA 1
ATOM 803 C C . ARG A 1 105 ? -9.893 11.686 12.804 1.00 94.94 105 ARG A C 1
ATOM 805 O O . ARG A 1 105 ? -9.872 11.178 13.925 1.00 94.94 105 ARG A O 1
ATOM 812 N N . GLY A 1 106 ? -9.839 13.005 12.615 1.00 92.56 106 GLY A N 1
ATOM 813 C CA . GLY A 1 106 ? -9.641 13.952 13.715 1.00 92.56 106 GLY A CA 1
ATOM 814 C C . GLY A 1 106 ? -8.325 13.672 14.461 1.00 92.56 106 GLY A C 1
ATOM 815 O O . GLY A 1 106 ? -7.283 13.629 13.812 1.00 92.56 106 GLY A O 1
ATOM 816 N N . PRO A 1 107 ? -8.341 13.465 15.793 1.00 93.69 107 PRO A N 1
ATOM 817 C CA . PRO A 1 107 ? -7.128 13.206 16.570 1.00 93.69 107 PRO A CA 1
ATOM 818 C C . PRO A 1 107 ? -6.645 11.744 16.518 1.00 93.69 107 PRO A C 1
ATOM 820 O O . PRO A 1 107 ? -5.644 11.422 17.153 1.00 93.69 107 PRO A O 1
ATOM 823 N N . VAL A 1 108 ? -7.351 10.848 15.818 1.00 91.94 108 VAL A N 1
ATOM 824 C CA . VAL A 1 108 ? -7.042 9.410 15.779 1.00 91.94 108 VAL A CA 1
ATOM 825 C C . VAL A 1 108 ? -6.557 9.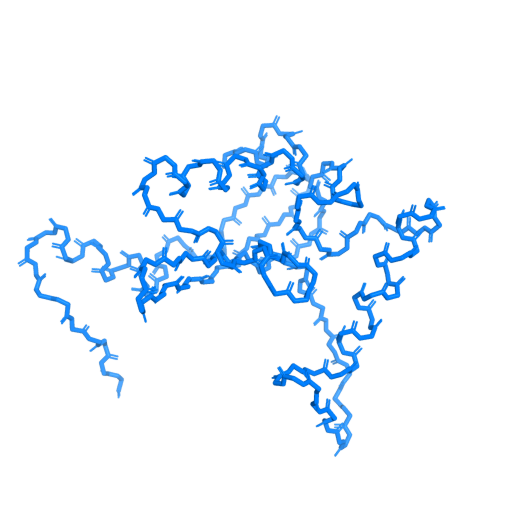004 14.390 1.00 91.94 108 VAL A C 1
ATOM 827 O O . VAL A 1 108 ? -7.049 9.501 13.378 1.00 91.94 108 VAL A O 1
ATOM 830 N N . GLY A 1 109 ? -5.613 8.065 14.342 1.00 91.38 109 GLY A N 1
ATOM 831 C CA . GLY A 1 109 ? -5.153 7.425 13.115 1.00 91.38 109 GLY A CA 1
ATOM 832 C C . GLY A 1 109 ? -5.096 5.909 13.256 1.00 91.38 109 GLY A C 1
ATOM 833 O O . GLY A 1 109 ? -4.965 5.380 14.358 1.00 91.38 109 GLY A O 1
ATOM 834 N N . ALA A 1 110 ? -5.187 5.219 12.126 1.00 89.81 110 ALA A N 1
ATOM 835 C CA . ALA A 1 110 ? -5.019 3.782 12.013 1.00 89.81 110 ALA A CA 1
ATOM 836 C C . ALA A 1 110 ? -4.046 3.465 10.872 1.00 89.81 110 ALA A C 1
ATOM 838 O O . ALA A 1 110 ? -4.064 4.104 9.818 1.00 89.81 110 ALA A O 1
ATOM 839 N N . LYS A 1 111 ? -3.208 2.458 11.103 1.00 89.81 111 LYS A N 1
ATOM 840 C CA . LYS A 1 111 ? -2.298 1.862 10.127 1.00 89.81 111 LYS A CA 1
ATOM 841 C C . LYS A 1 111 ? -2.435 0.354 10.240 1.00 89.81 111 LYS A C 1
ATOM 843 O O . LYS A 1 111 ? -2.508 -0.168 11.352 1.00 89.81 111 LYS A O 1
ATOM 848 N N . TRP A 1 112 ? -2.386 -0.330 9.112 1.00 89.88 112 TRP A N 1
ATOM 849 C CA . TRP A 1 112 ? -2.011 -1.736 9.072 1.00 89.88 112 TRP A CA 1
ATOM 850 C C . TRP A 1 112 ? -0.889 -1.930 8.056 1.00 89.88 112 TRP A C 1
ATOM 852 O O . TRP A 1 112 ? -0.591 -1.031 7.272 1.00 89.88 112 TRP A O 1
ATOM 862 N N . GLU A 1 113 ? -0.226 -3.076 8.127 1.00 91.00 113 GLU A N 1
ATOM 863 C CA . GLU A 1 113 ? 0.848 -3.438 7.214 1.00 91.00 113 GLU A CA 1
ATOM 864 C C . GLU A 1 113 ? 0.767 -4.928 6.901 1.00 91.00 113 GLU A C 1
ATOM 866 O O . GLU A 1 113 ? 0.634 -5.751 7.810 1.00 91.00 113 GLU A O 1
ATOM 871 N N . GLU A 1 114 ? 0.841 -5.264 5.617 1.00 94.81 114 GLU A N 1
ATOM 872 C CA . GLU A 1 114 ? 0.892 -6.641 5.131 1.00 94.81 114 GLU A CA 1
ATOM 873 C C . GLU A 1 114 ? 1.938 -6.795 4.033 1.00 94.81 114 GLU A C 1
ATOM 875 O O . GLU A 1 114 ? 2.303 -5.843 3.341 1.00 94.81 114 GLU A O 1
ATOM 880 N N . ILE A 1 115 ? 2.404 -8.030 3.846 1.00 95.69 115 ILE A N 1
ATOM 881 C CA . ILE A 1 115 ? 3.379 -8.355 2.810 1.00 95.69 115 ILE A CA 1
ATOM 882 C C . ILE A 1 115 ? 2.650 -8.951 1.610 1.00 95.69 115 ILE A C 1
ATOM 884 O O . ILE A 1 115 ? 2.040 -10.015 1.699 1.00 95.69 115 ILE A O 1
ATOM 888 N N . LEU A 1 116 ? 2.768 -8.284 0.467 1.00 97.00 116 LEU A N 1
ATOM 889 C CA . LEU A 1 116 ? 2.302 -8.752 -0.827 1.00 97.00 116 LEU A CA 1
ATOM 890 C C . LEU A 1 116 ? 3.469 -9.390 -1.591 1.00 97.00 116 LEU A C 1
ATOM 892 O O . LEU A 1 116 ? 4.515 -8.771 -1.803 1.00 97.00 116 LEU A O 1
ATOM 896 N N . VAL A 1 117 ? 3.284 -10.632 -2.025 1.00 97.31 117 VAL A N 1
ATOM 897 C CA . VAL A 1 117 ? 4.218 -11.340 -2.902 1.00 97.31 117 VAL A CA 1
ATOM 898 C C . VAL A 1 117 ? 3.763 -11.149 -4.339 1.00 97.31 117 VAL A C 1
ATOM 900 O O . VAL A 1 117 ? 2.629 -11.499 -4.663 1.00 97.31 117 VAL A O 1
ATOM 903 N N . ILE A 1 118 ? 4.636 -10.610 -5.192 1.00 96.12 118 ILE A N 1
ATOM 904 C CA . ILE A 1 118 ? 4.389 -10.456 -6.629 1.00 96.12 118 ILE A CA 1
ATOM 905 C C . ILE A 1 118 ? 5.394 -11.305 -7.403 1.00 96.12 118 ILE A C 1
ATOM 907 O O . ILE A 1 118 ? 6.603 -11.092 -7.291 1.00 96.12 118 ILE A O 1
ATOM 911 N N . GLU A 1 119 ? 4.885 -12.250 -8.188 1.00 95.44 119 GLU A N 1
ATOM 912 C CA . GLU A 1 119 ? 5.657 -13.179 -9.018 1.00 95.44 119 GLU A CA 1
ATOM 913 C C . GLU A 1 119 ? 4.966 -13.315 -10.378 1.00 95.44 119 GLU A C 1
ATOM 915 O O . GLU A 1 119 ? 3.767 -13.593 -10.441 1.00 95.44 119 GLU A O 1
ATOM 920 N N . ASN A 1 120 ? 5.697 -13.111 -11.478 1.00 91.00 120 ASN A N 1
ATOM 921 C CA . ASN A 1 120 ? 5.148 -13.149 -12.838 1.00 91.00 120 ASN A CA 1
ATOM 922 C C . ASN A 1 120 ? 3.910 -12.245 -13.012 1.00 91.00 120 ASN A C 1
ATOM 924 O O . ASN A 1 120 ? 2.906 -12.648 -13.605 1.00 91.00 120 ASN A O 1
ATOM 928 N N . ALA A 1 121 ? 3.964 -11.033 -12.446 1.00 85.56 121 ALA A N 1
ATOM 929 C CA . ALA A 1 121 ? 2.847 -10.078 -12.411 1.00 85.56 121 ALA A CA 1
ATOM 930 C C . ALA A 1 121 ? 1.552 -10.605 -11.747 1.00 85.56 121 ALA A C 1
ATOM 932 O O . ALA A 1 121 ? 0.467 -10.053 -11.957 1.00 85.56 121 ALA A O 1
ATOM 933 N N . LYS A 1 122 ? 1.646 -11.660 -10.929 1.00 94.19 122 LYS A N 1
ATOM 934 C CA . LYS A 1 122 ? 0.563 -12.149 -10.075 1.00 94.19 122 LYS A CA 1
ATOM 935 C C . LYS A 1 122 ? 0.898 -11.889 -8.618 1.00 94.19 122 LYS A C 1
ATOM 937 O O . LYS A 1 122 ? 1.993 -12.178 -8.156 1.00 94.19 122 LYS A O 1
ATOM 942 N N . ALA A 1 123 ? -0.071 -11.338 -7.908 1.00 97.00 123 ALA A N 1
ATOM 943 C CA . ALA A 1 123 ? 0.016 -10.945 -6.523 1.00 97.00 123 ALA A CA 1
ATOM 944 C C . ALA A 1 123 ? -0.845 -11.838 -5.631 1.00 97.00 123 ALA A C 1
ATOM 946 O O . ALA A 1 123 ? -2.007 -12.122 -5.954 1.00 97.00 123 ALA A O 1
ATOM 947 N N . ARG A 1 124 ? -0.274 -12.204 -4.485 1.00 96.94 124 ARG A N 1
ATOM 948 C CA . ARG A 1 124 ? -0.929 -12.869 -3.353 1.00 96.94 124 ARG A CA 1
ATOM 949 C C . ARG A 1 124 ? -0.411 -12.272 -2.047 1.00 96.94 124 ARG A C 1
ATOM 951 O O . ARG A 1 124 ? 0.738 -11.831 -1.995 1.00 96.94 124 ARG A O 1
ATOM 958 N N . TRP A 1 125 ? -1.232 -12.264 -1.006 1.00 96.31 125 TRP A N 1
ATOM 959 C CA . TRP A 1 125 ? -0.749 -11.939 0.334 1.00 96.31 125 TRP A CA 1
ATOM 960 C C . TRP A 1 125 ? 0.176 -13.054 0.835 1.00 96.31 125 TRP A C 1
ATOM 962 O O . TRP A 1 125 ? 0.087 -14.203 0.393 1.00 96.31 125 TRP A O 1
ATOM 972 N N . LEU A 1 126 ? 1.142 -12.701 1.680 1.00 96.31 126 LEU A N 1
ATOM 973 C CA . LEU A 1 126 ? 2.047 -13.675 2.288 1.00 96.31 126 LEU A CA 1
ATOM 974 C C . LEU A 1 126 ? 1.343 -14.492 3.380 1.00 96.31 126 LEU A C 1
ATOM 976 O O . LEU A 1 126 ? 1.644 -15.672 3.534 1.00 96.31 126 LEU A O 1
ATOM 980 N N . ASP A 1 127 ? 0.432 -13.853 4.109 1.00 94.88 127 ASP A N 1
ATOM 981 C CA . ASP A 1 127 ? -0.413 -14.442 5.144 1.00 94.88 127 ASP A CA 1
ATOM 982 C C . ASP A 1 127 ? -1.856 -14.007 4.866 1.00 94.88 127 ASP A C 1
ATOM 984 O O . ASP A 1 127 ? -2.112 -12.816 4.701 1.00 94.88 127 ASP A O 1
ATOM 988 N N . ASP A 1 128 ? -2.782 -14.961 4.782 1.00 93.00 128 ASP A N 1
ATOM 989 C CA . ASP A 1 128 ? -4.204 -14.688 4.540 1.00 93.00 128 ASP A CA 1
ATOM 990 C C . ASP A 1 128 ? -4.939 -14.244 5.813 1.00 93.00 128 ASP A C 1
ATOM 992 O O . ASP A 1 128 ? -6.030 -13.679 5.745 1.00 93.00 128 ASP A O 1
ATOM 996 N N . MET A 1 129 ? -4.368 -14.523 6.989 1.00 92.38 129 MET A N 1
ATOM 997 C CA . MET A 1 129 ? -5.007 -14.286 8.280 1.00 92.38 129 MET A CA 1
ATOM 998 C C . MET A 1 129 ? -4.064 -13.566 9.247 1.00 92.38 129 MET A C 1
ATOM 1000 O O . MET A 1 129 ? -3.873 -14.063 10.358 1.00 92.38 129 MET A O 1
ATOM 1004 N N . PRO A 1 130 ? -3.501 -12.391 8.908 1.00 90.75 130 PRO A N 1
ATOM 1005 C CA . PRO A 1 130 ? -2.638 -11.650 9.822 1.00 90.75 130 PRO A CA 1
ATOM 1006 C C . PRO A 1 130 ? -3.397 -11.228 11.098 1.00 90.75 130 PRO A C 1
ATOM 1008 O O . PRO A 1 130 ? -4.634 -11.194 11.116 1.00 90.75 130 PRO A O 1
ATOM 1011 N N . PRO A 1 131 ? -2.691 -10.872 12.191 1.00 88.31 131 PRO A N 1
ATOM 1012 C CA . PRO A 1 131 ? -3.309 -10.597 13.491 1.00 88.31 131 PRO A CA 1
ATOM 1013 C C . PRO A 1 131 ? -4.498 -9.629 13.445 1.00 88.31 131 PRO A C 1
ATOM 1015 O O . PRO A 1 131 ? -5.516 -9.878 14.087 1.00 88.31 131 PRO A O 1
ATOM 1018 N N . HIS A 1 132 ? -4.405 -8.559 12.652 1.00 87.00 132 HIS A N 1
ATOM 1019 C CA . HIS A 1 132 ? -5.465 -7.559 12.550 1.00 87.00 132 HIS A CA 1
ATOM 1020 C C . HIS A 1 132 ? -6.708 -8.075 11.795 1.00 87.00 132 HIS A C 1
ATOM 1022 O O . HIS A 1 132 ? -7.821 -7.731 12.184 1.00 87.00 132 HIS A O 1
ATOM 1028 N N . VAL A 1 133 ? -6.553 -8.953 10.793 1.00 90.62 133 VAL A N 1
ATOM 1029 C CA . VAL A 1 133 ? -7.677 -9.627 10.111 1.00 90.62 133 VAL A CA 1
ATOM 1030 C C . VAL A 1 133 ? -8.380 -10.590 11.068 1.00 90.62 133 VAL A C 1
ATOM 1032 O O . VAL A 1 133 ? -9.608 -10.574 11.171 1.00 90.62 133 VAL A O 1
ATOM 1035 N N . ARG A 1 134 ? -7.615 -11.375 11.842 1.00 90.31 134 ARG A N 1
ATOM 1036 C CA . ARG A 1 134 ? -8.174 -12.260 12.883 1.00 90.31 134 ARG A CA 1
ATOM 1037 C C . ARG A 1 134 ? -8.953 -11.466 13.928 1.00 90.31 134 ARG A C 1
ATOM 1039 O O . ARG A 1 134 ? -10.091 -11.814 14.241 1.00 90.31 134 ARG A O 1
ATOM 1046 N N . GLN A 1 135 ? -8.369 -10.372 14.415 1.00 88.38 135 GLN A N 1
ATOM 1047 C CA . GLN A 1 135 ? -9.012 -9.484 15.379 1.00 88.38 135 GLN A CA 1
ATOM 1048 C C . GLN A 1 135 ? -10.297 -8.869 14.815 1.00 88.38 135 GLN A C 1
ATOM 1050 O O . GLN A 1 135 ? -11.315 -8.821 15.503 1.00 88.38 135 GLN A O 1
ATOM 1055 N N . TRP A 1 136 ? -10.272 -8.424 13.556 1.00 89.50 136 TRP A N 1
ATOM 1056 C CA . TRP A 1 136 ? -11.439 -7.838 12.905 1.00 89.50 136 TRP A CA 1
ATOM 1057 C C . TRP A 1 136 ? -12.577 -8.847 12.724 1.00 89.50 136 TRP A C 1
ATOM 1059 O O . TRP A 1 136 ? -13.742 -8.515 12.951 1.00 89.50 136 TRP A O 1
ATOM 1069 N N . SER A 1 137 ? -12.250 -10.097 12.383 1.00 91.38 137 SER A N 1
ATOM 1070 C CA . SER A 1 137 ? -13.230 -11.184 12.303 1.00 91.38 137 SER A CA 1
ATOM 1071 C C . SER A 1 137 ? -13.907 -11.442 13.652 1.00 91.38 137 SER A C 1
ATOM 1073 O O . SER A 1 137 ? -15.121 -11.621 13.694 1.00 91.38 137 SER A O 1
ATOM 1075 N N . GLN A 1 138 ? -13.149 -11.430 14.754 1.00 90.81 138 GLN A N 1
ATOM 1076 C CA . GLN A 1 138 ? -13.696 -11.613 16.103 1.00 90.81 138 GLN A CA 1
ATOM 1077 C C . GLN A 1 138 ? -14.636 -10.466 16.494 1.00 90.81 138 GLN A C 1
ATOM 1079 O O . GLN A 1 138 ? -15.751 -10.716 16.956 1.00 90.81 138 GLN A O 1
ATOM 1084 N N . ILE A 1 139 ? -14.228 -9.217 16.240 1.00 91.75 139 ILE A N 1
ATOM 1085 C CA . ILE A 1 139 ? -15.067 -8.034 16.490 1.00 91.75 139 ILE A CA 1
ATOM 1086 C C . ILE A 1 139 ? -16.366 -8.114 15.692 1.00 91.75 139 ILE A C 1
ATOM 1088 O O . ILE A 1 139 ? -17.446 -7.896 16.234 1.00 91.75 139 ILE A O 1
ATOM 1092 N N . SER A 1 140 ? -16.270 -8.487 14.416 1.00 91.62 140 SER A N 1
ATOM 1093 C CA . SER A 1 140 ? -17.434 -8.629 13.537 1.00 91.62 140 SER A CA 1
ATOM 1094 C C . SER A 1 140 ? -18.399 -9.724 14.012 1.00 91.62 140 SER A C 1
ATOM 1096 O O . SER A 1 140 ? -19.597 -9.624 13.767 1.00 91.62 140 SER A O 1
ATOM 1098 N N . SER A 1 141 ? -17.906 -10.741 14.730 1.00 93.25 141 SER A N 1
ATOM 1099 C CA . SER A 1 141 ? -18.733 -11.764 15.393 1.00 93.25 141 SER A CA 1
ATOM 1100 C C . SER A 1 141 ? -19.268 -11.364 16.778 1.00 93.25 141 SER A C 1
ATOM 1102 O O . SER A 1 141 ? -19.874 -12.189 17.456 1.00 93.25 141 SER A O 1
ATOM 1104 N N . GLY A 1 142 ? -19.062 -10.116 17.209 1.00 92.62 142 GLY A N 1
ATOM 1105 C CA . GLY A 1 142 ? -19.562 -9.589 18.482 1.00 92.62 142 GLY A CA 1
ATOM 1106 C C . GLY A 1 142 ? -18.608 -9.745 19.668 1.00 92.62 142 GLY A C 1
ATOM 1107 O O . GLY A 1 142 ? -19.004 -9.458 20.796 1.00 92.62 142 GLY A O 1
ATOM 1108 N N . ALA A 1 143 ? -17.364 -10.178 19.447 1.00 88.31 143 ALA A N 1
ATOM 1109 C CA . ALA A 1 143 ? -16.354 -10.167 20.500 1.00 88.31 143 ALA A CA 1
ATOM 1110 C C . ALA A 1 143 ? -15.826 -8.741 20.736 1.00 88.31 143 ALA A C 1
ATOM 1112 O O . ALA A 1 143 ? -15.759 -7.918 19.825 1.00 88.31 143 ALA A O 1
ATOM 1113 N N . GLU A 1 144 ? -15.400 -8.448 21.961 1.00 85.31 144 GLU A N 1
ATOM 1114 C CA . GLU A 1 144 ? -14.703 -7.194 22.253 1.00 85.31 144 GLU A CA 1
ATOM 1115 C C . GLU A 1 144 ? -13.311 -7.168 21.606 1.00 85.31 144 GLU A C 1
ATOM 1117 O O . GLU A 1 144 ? -12.656 -8.204 21.458 1.00 85.31 144 GLU A O 1
ATOM 1122 N N . TYR A 1 145 ? -12.814 -5.969 21.283 1.00 81.12 145 TYR A N 1
ATOM 1123 C CA . TYR A 1 145 ? -11.399 -5.804 20.954 1.00 81.12 145 TYR A CA 1
ATOM 1124 C C . TYR A 1 145 ? -10.549 -6.165 22.175 1.00 81.12 145 TYR A C 1
ATOM 1126 O O . TYR A 1 145 ? -10.652 -5.525 23.223 1.00 81.12 145 TYR A O 1
ATOM 1134 N N . ARG A 1 146 ? -9.688 -7.171 22.032 1.00 75.25 146 ARG A N 1
ATOM 1135 C CA . ARG A 1 146 ? -8.705 -7.552 23.046 1.00 75.25 146 ARG A CA 1
ATOM 1136 C C . ARG A 1 146 ? -7.365 -7.735 22.350 1.00 75.25 146 ARG A C 1
ATOM 1138 O O . ARG A 1 146 ? -7.273 -8.619 21.505 1.00 75.25 146 ARG A O 1
ATOM 1145 N N . PRO A 1 147 ? -6.338 -6.926 22.665 1.00 66.81 147 PRO A N 1
ATOM 1146 C CA . PRO A 1 147 ? -4.996 -7.201 22.178 1.00 66.81 147 PRO A CA 1
ATOM 1147 C C . PRO A 1 147 ? -4.636 -8.637 22.566 1.00 66.81 147 PRO A C 1
ATOM 1149 O O . PRO A 1 147 ? -4.826 -9.021 23.722 1.00 66.81 147 PRO A O 1
ATOM 1152 N N . ALA A 1 148 ? -4.158 -9.434 21.612 1.00 61.62 148 ALA A N 1
ATOM 1153 C CA . ALA A 1 148 ? -3.575 -10.723 21.942 1.00 61.62 148 ALA A CA 1
ATOM 1154 C C . ALA A 1 148 ? -2.328 -10.445 22.792 1.00 61.62 148 ALA A C 1
ATOM 1156 O O . ALA A 1 148 ? -1.328 -9.946 22.280 1.00 61.62 148 ALA A O 1
ATOM 1157 N N . TYR A 1 149 ? -2.427 -10.667 24.100 1.00 54.69 149 TYR A N 1
ATOM 1158 C CA . TYR A 1 149 ? -1.255 -10.722 24.960 1.00 54.69 149 TYR A CA 1
ATOM 1159 C C . TYR A 1 149 ? -0.566 -12.059 24.662 1.00 54.69 149 TYR A C 1
ATOM 1161 O O . TYR A 1 149 ? -1.174 -13.110 24.871 1.00 54.69 149 TYR A O 1
ATOM 1169 N N . GLU A 1 150 ? 0.643 -12.002 24.101 1.00 45.25 150 GLU A N 1
ATOM 1170 C CA . GLU A 1 150 ? 1.602 -13.116 24.146 1.00 45.25 150 GLU A CA 1
ATOM 1171 C C . GLU A 1 150 ? 2.241 -13.201 25.535 1.00 45.25 150 GLU A C 1
ATOM 1173 O O . GLU A 1 150 ? 2.553 -12.128 26.109 1.00 45.25 150 GLU A O 1
#